Protein AF-A0A956IBZ9-F1 (afdb_monomer_lite)

Secondary structure (DSSP, 8-state):
-EEEEEEE---SSHHHHHHHHHHHHHHHHH-TTEEEEEEESSSSSSBHHHHHHHHH-

pLDDT: mean 96.98, std 2.43, range [82.81, 98.5]

Sequence (57 aa):
MKALLLVDHGSRRAEANALLGQIAALVAARRPELVVEVAHMELAPPTVAEAFAACVA

Radius of gyration: 11.05 Å; chains: 1; bounding box: 28×19×26 Å

Structure (mmCIF, N/CA/C/O backbone):
data_AF-A0A956IBZ9-F1
#
_entry.id   AF-A0A956IBZ9-F1
#
loop_
_atom_site.group_PDB
_atom_site.id
_atom_site.type_symbol
_atom_site.label_atom_id
_atom_site.label_alt_id
_atom_site.label_comp_id
_atom_site.label_asym_id
_atom_site.label_entity_id
_atom_site.label_seq_id
_atom_site.pdbx_PDB_ins_code
_atom_site.Cartn_x
_atom_site.Cartn_y
_atom_site.Cartn_z
_atom_site.occupancy
_atom_site.B_iso_or_equiv
_atom_site.auth_seq_id
_atom_site.auth_comp_id
_atom_site.auth_asym_id
_atom_site.auth_atom_id
_atom_site.pdbx_PDB_model_num
ATOM 1 N N . MET A 1 1 ? -16.940 2.641 8.163 1.00 82.81 1 MET A N 1
ATOM 2 C CA . MET A 1 1 ? -15.470 2.787 8.081 1.00 82.81 1 MET A CA 1
ATOM 3 C C . MET A 1 1 ? -15.136 3.418 6.739 1.00 82.81 1 MET A C 1
ATOM 5 O O . MET A 1 1 ? -15.886 3.177 5.800 1.00 82.81 1 MET A O 1
ATOM 9 N N . LYS A 1 2 ? -14.118 4.281 6.649 1.00 96.19 2 LYS A N 1
ATOM 10 C CA . LYS A 1 2 ? -13.692 4.880 5.373 1.00 96.19 2 LYS A CA 1
ATOM 11 C C . LYS A 1 2 ? -12.255 4.456 5.094 1.00 96.19 2 LYS A C 1
ATOM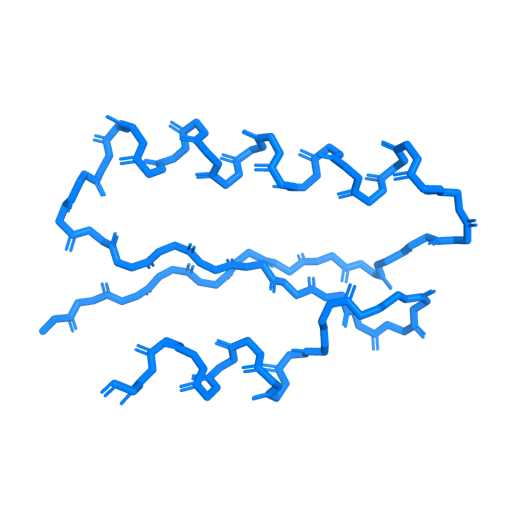 13 O O . LYS A 1 2 ? -11.442 4.458 6.014 1.00 96.19 2 LYS A O 1
ATOM 18 N N . ALA A 1 3 ? -11.969 4.138 3.840 1.00 98.00 3 ALA A N 1
ATOM 19 C CA . ALA A 1 3 ? -10.628 3.833 3.374 1.00 98.00 3 ALA A CA 1
ATOM 20 C C . ALA A 1 3 ? -10.157 4.904 2.385 1.00 98.00 3 ALA A C 1
ATOM 22 O O . ALA A 1 3 ? -10.968 5.520 1.687 1.00 98.00 3 ALA A O 1
ATOM 23 N N . LEU A 1 4 ? -8.849 5.121 2.341 1.00 98.38 4 LEU A N 1
ATOM 24 C CA . LEU A 1 4 ? -8.160 5.930 1.352 1.00 98.38 4 LEU A CA 1
ATOM 25 C C . LEU A 1 4 ? -7.126 5.045 0.661 1.00 98.38 4 LEU A C 1
ATOM 27 O O . LEU A 1 4 ? -6.167 4.605 1.288 1.00 98.38 4 LEU A O 1
ATOM 31 N N . LEU A 1 5 ? -7.321 4.823 -0.635 1.00 98.44 5 LEU A N 1
ATOM 32 C CA . LEU A 1 5 ? -6.374 4.109 -1.478 1.00 98.44 5 LEU A CA 1
ATOM 33 C C . LEU A 1 5 ? -5.555 5.122 -2.282 1.00 98.44 5 LEU A C 1
ATOM 35 O O . LEU A 1 5 ? -6.109 5.859 -3.100 1.00 98.44 5 LEU A O 1
ATOM 39 N N . LEU A 1 6 ? -4.248 5.176 -2.034 1.00 98.38 6 LEU A N 1
ATOM 40 C CA . LEU A 1 6 ? -3.314 6.006 -2.792 1.00 98.38 6 LEU A CA 1
ATOM 41 C C . LEU A 1 6 ? -2.799 5.220 -3.999 1.00 98.38 6 LEU A C 1
ATOM 43 O O . LEU A 1 6 ? -2.326 4.098 -3.839 1.00 98.38 6 LEU A O 1
ATOM 47 N N . VAL A 1 7 ? -2.876 5.805 -5.195 1.00 98.12 7 VAL A N 1
ATOM 48 C CA . VAL A 1 7 ? -2.534 5.116 -6.447 1.00 98.12 7 VAL A CA 1
ATOM 49 C C . VAL A 1 7 ? -1.540 5.934 -7.261 1.00 98.12 7 VAL A C 1
ATOM 51 O O . VAL A 1 7 ? -1.754 7.128 -7.474 1.00 98.12 7 VAL A O 1
ATOM 54 N N . ASP A 1 8 ? -0.490 5.283 -7.754 1.00 97.69 8 ASP A N 1
ATOM 55 C CA . ASP A 1 8 ? 0.384 5.814 -8.804 1.00 97.69 8 ASP A CA 1
ATOM 56 C C . ASP A 1 8 ? 0.603 4.775 -9.928 1.00 97.69 8 ASP A C 1
ATOM 58 O O . ASP A 1 8 ? 0.004 3.698 -9.940 1.00 97.69 8 ASP A O 1
ATOM 62 N N . HIS A 1 9 ? 1.471 5.078 -10.895 1.00 97.56 9 HIS A N 1
ATOM 63 C CA . HIS A 1 9 ? 1.777 4.157 -11.998 1.00 97.56 9 HIS A CA 1
ATOM 64 C C . HIS A 1 9 ? 2.590 2.916 -11.572 1.00 97.56 9 HIS A C 1
ATOM 66 O O . HIS A 1 9 ? 2.613 1.900 -12.274 1.00 97.56 9 HIS A O 1
ATOM 72 N N . GLY A 1 10 ? 3.262 2.978 -10.425 1.00 95.88 10 GLY A N 1
ATOM 73 C CA . GLY A 1 10 ? 4.387 2.125 -10.077 1.00 95.88 10 GLY A CA 1
ATOM 74 C C . GLY A 1 10 ? 5.646 2.490 -10.858 1.00 95.88 10 GLY A C 1
ATOM 75 O O . GLY A 1 10 ? 5.631 3.216 -11.852 1.00 95.88 10 GLY A O 1
ATOM 76 N N . SER A 1 11 ? 6.773 1.949 -10.420 1.00 97.19 11 SER A N 1
ATOM 77 C CA . SER A 1 11 ? 8.077 2.136 -11.042 1.00 97.19 11 SER A CA 1
ATOM 78 C C . SER A 1 11 ? 8.885 0.848 -10.991 1.00 97.19 11 SER A C 1
ATOM 80 O O . SER A 1 11 ? 8.770 0.046 -10.066 1.00 97.19 11 SER A O 1
ATOM 82 N N . ARG A 1 12 ? 9.795 0.686 -11.956 1.00 96.56 12 ARG A N 1
ATOM 83 C CA . ARG A 1 12 ? 10.823 -0.368 -11.909 1.00 96.56 12 ARG A CA 1
ATOM 84 C C . ARG A 1 12 ? 11.899 -0.096 -10.850 1.00 96.56 12 ARG A C 1
ATOM 86 O O . ARG A 1 12 ? 12.689 -0.981 -10.547 1.00 96.56 12 ARG A O 1
ATOM 93 N N . ARG A 1 13 ? 11.966 1.131 -10.323 1.00 97.25 13 ARG A N 1
ATOM 94 C CA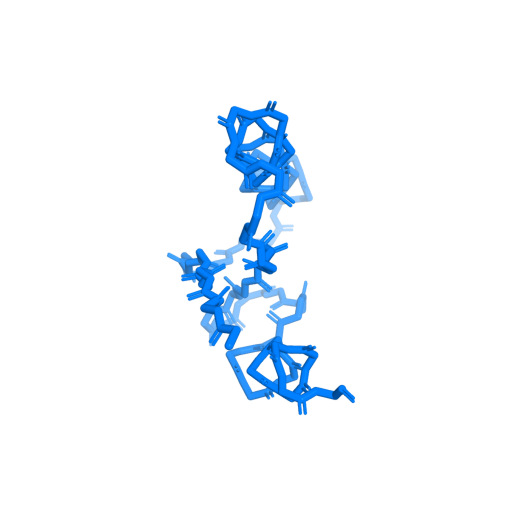 . ARG A 1 13 ? 12.903 1.538 -9.269 1.00 97.25 13 ARG A CA 1
ATOM 95 C C . ARG A 1 13 ? 12.217 1.431 -7.913 1.00 97.25 13 ARG A C 1
ATOM 97 O O . ARG A 1 13 ? 11.240 2.138 -7.669 1.00 97.25 13 ARG A O 1
ATOM 104 N N . ALA A 1 14 ? 12.751 0.593 -7.030 1.00 95.12 14 ALA A N 1
ATOM 105 C CA . ALA A 1 14 ? 12.164 0.342 -5.716 1.00 95.12 14 ALA A CA 1
ATOM 106 C C . ALA A 1 14 ? 12.064 1.614 -4.856 1.00 95.12 14 ALA A C 1
ATOM 108 O O . ALA A 1 14 ? 11.089 1.793 -4.131 1.00 95.12 14 ALA A O 1
ATOM 109 N N . GLU A 1 15 ? 13.022 2.535 -4.979 1.00 96.19 15 GLU A N 1
ATOM 110 C CA . GLU A 1 15 ? 13.040 3.784 -4.212 1.00 96.19 15 GLU A CA 1
ATOM 111 C C . GLU A 1 15 ? 11.884 4.713 -4.594 1.00 96.19 15 GLU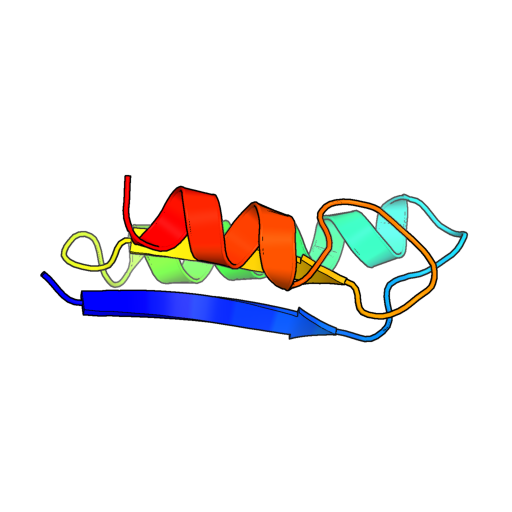 A C 1
ATOM 113 O O . GLU A 1 15 ? 11.371 5.440 -3.746 1.00 96.19 15 GLU A O 1
ATOM 118 N N . ALA A 1 16 ? 11.451 4.675 -5.858 1.00 95.06 16 ALA A N 1
ATOM 119 C CA . ALA A 1 16 ? 10.295 5.443 -6.305 1.00 95.06 16 ALA A CA 1
ATOM 120 C C . ALA A 1 16 ? 8.996 4.873 -5.715 1.00 95.06 16 ALA A C 1
ATOM 122 O O . ALA A 1 16 ? 8.179 5.637 -5.213 1.00 95.06 16 ALA A O 1
ATOM 123 N N . ASN A 1 17 ? 8.845 3.544 -5.680 1.00 96.56 17 ASN A N 1
ATOM 124 C CA . ASN A 1 17 ? 7.677 2.896 -5.066 1.00 96.56 17 ASN A CA 1
ATOM 125 C C . ASN A 1 17 ? 7.625 3.153 -3.550 1.00 96.56 17 ASN A C 1
ATOM 127 O O . ASN A 1 17 ? 6.559 3.394 -2.985 1.00 96.56 17 ASN A O 1
ATOM 131 N N . ALA A 1 18 ? 8.787 3.173 -2.887 1.00 97.06 18 ALA A N 1
ATOM 132 C CA . ALA A 1 18 ? 8.884 3.445 -1.455 1.00 97.06 18 ALA A CA 1
ATOM 133 C C . ALA A 1 18 ? 8.354 4.839 -1.068 1.00 97.06 18 ALA A C 1
ATOM 135 O O . ALA A 1 18 ? 7.835 5.006 0.037 1.00 97.06 18 ALA A O 1
ATOM 136 N N . LEU A 1 19 ? 8.437 5.829 -1.966 1.00 97.19 19 LEU A N 1
ATOM 137 C CA . LEU A 1 19 ? 7.911 7.173 -1.717 1.00 97.19 19 LEU A CA 1
ATOM 138 C C . LEU A 1 19 ? 6.392 7.160 -1.494 1.00 97.19 19 LEU A C 1
ATOM 140 O O . LEU A 1 19 ? 5.906 7.832 -0.584 1.00 97.19 19 LEU A O 1
ATOM 144 N N . LEU A 1 20 ? 5.644 6.366 -2.267 1.00 97.75 20 LEU A N 1
ATOM 145 C CA . LEU A 1 20 ? 4.195 6.242 -2.094 1.00 97.75 20 LEU A CA 1
ATOM 146 C C . LEU A 1 20 ? 3.850 5.663 -0.713 1.00 97.75 20 LEU A C 1
ATOM 148 O O . LEU A 1 20 ? 2.979 6.188 -0.018 1.00 97.75 20 LEU A O 1
ATOM 152 N N . GLY A 1 21 ? 4.600 4.649 -0.268 1.00 97.75 21 GLY A N 1
ATOM 153 C CA . GLY A 1 21 ? 4.468 4.080 1.077 1.00 97.75 21 GLY A CA 1
ATOM 154 C C . GLY A 1 21 ? 4.783 5.084 2.195 1.00 97.75 21 GLY A C 1
ATOM 155 O O . GLY A 1 21 ? 4.087 5.126 3.209 1.00 97.75 21 GLY A O 1
ATOM 156 N N . GLN A 1 22 ? 5.780 5.954 2.008 1.00 98.19 22 GLN A N 1
ATOM 157 C CA . GLN A 1 22 ? 6.082 7.025 2.968 1.00 98.19 22 GLN A CA 1
ATOM 158 C C . GLN A 1 22 ? 4.936 8.039 3.067 1.00 98.19 22 GLN A C 1
ATOM 160 O O . GLN A 1 22 ? 4.573 8.456 4.168 1.00 98.19 22 GLN A O 1
ATOM 165 N N . ILE A 1 23 ? 4.327 8.409 1.937 1.00 98.06 23 ILE A N 1
ATOM 166 C CA . ILE A 1 23 ? 3.151 9.290 1.917 1.00 98.06 23 ILE A CA 1
ATOM 167 C C . ILE A 1 23 ? 1.976 8.622 2.641 1.00 98.06 23 ILE A C 1
ATOM 169 O O . ILE A 1 23 ? 1.334 9.266 3.471 1.00 98.06 23 ILE A O 1
ATOM 173 N N . ALA A 1 24 ? 1.728 7.335 2.393 1.00 98.25 24 ALA A N 1
ATOM 174 C CA . ALA A 1 24 ? 0.685 6.576 3.079 1.00 98.25 24 ALA A CA 1
ATOM 175 C C . ALA A 1 24 ? 0.865 6.596 4.604 1.00 98.25 24 ALA A C 1
ATOM 177 O O . ALA A 1 24 ? -0.070 6.939 5.328 1.00 98.25 24 ALA A O 1
ATOM 178 N N . ALA A 1 25 ? 2.084 6.348 5.094 1.00 98.31 25 ALA A N 1
ATOM 179 C CA . ALA A 1 25 ? 2.396 6.416 6.521 1.00 98.31 25 ALA A CA 1
ATOM 180 C C . ALA A 1 25 ? 2.146 7.818 7.110 1.00 98.31 25 ALA A C 1
ATOM 182 O O . ALA A 1 25 ? 1.588 7.957 8.200 1.00 98.31 25 ALA A O 1
ATOM 183 N N . LEU A 1 26 ? 2.502 8.875 6.371 1.00 98.50 26 LEU A N 1
ATOM 184 C CA . LEU A 1 26 ? 2.254 10.262 6.774 1.00 98.50 26 LEU A CA 1
ATOM 185 C C . LEU A 1 26 ? 0.763 10.612 6.842 1.00 98.50 26 LEU A C 1
ATOM 187 O O . LEU A 1 26 ? 0.380 11.449 7.668 1.00 98.50 26 LEU A O 1
ATOM 191 N N . VAL A 1 27 ? -0.064 10.019 5.979 1.00 98.19 27 VAL A N 1
ATOM 192 C CA . VAL A 1 27 ? -1.520 10.196 6.005 1.00 98.19 27 VAL A CA 1
ATOM 193 C C . VAL A 1 27 ? -2.134 9.395 7.147 1.00 98.19 27 VAL A C 1
ATOM 195 O O . VAL A 1 27 ? -2.897 9.970 7.920 1.00 98.19 27 VAL A O 1
ATOM 198 N N . ALA A 1 28 ? -1.752 8.127 7.312 1.00 97.81 28 ALA A N 1
ATOM 199 C CA . ALA A 1 28 ? -2.234 7.264 8.389 1.00 97.81 28 ALA A CA 1
ATOM 200 C C . ALA A 1 28 ? -1.956 7.874 9.773 1.00 97.81 28 ALA A C 1
ATOM 202 O O . ALA A 1 28 ? -2.844 7.932 10.620 1.00 97.81 28 ALA A O 1
ATOM 203 N N . ALA A 1 29 ? -0.761 8.442 9.973 1.00 98.25 29 ALA A N 1
ATOM 204 C CA . ALA A 1 29 ? -0.409 9.133 11.213 1.00 98.25 29 ALA A CA 1
ATOM 205 C C . ALA A 1 29 ? -1.282 10.372 11.494 1.00 98.25 29 ALA A C 1
ATOM 207 O O . ALA A 1 29 ? -1.523 10.713 12.649 1.00 98.25 29 ALA A O 1
ATOM 208 N N . ARG A 1 30 ? -1.749 11.067 10.447 1.00 98.31 30 ARG A N 1
ATOM 209 C CA . ARG A 1 30 ? -2.596 12.268 10.568 1.00 98.31 30 ARG A CA 1
ATOM 210 C C . ARG A 1 30 ? -4.085 11.946 10.650 1.00 98.31 30 ARG A C 1
ATOM 212 O O . ARG A 1 30 ? -4.845 12.786 11.122 1.00 98.31 30 ARG A 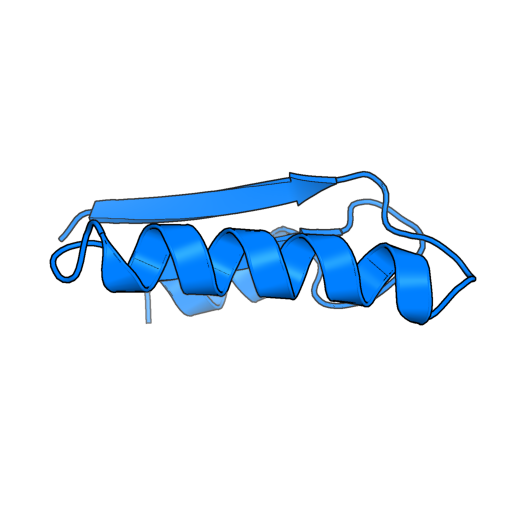O 1
ATOM 219 N N . ARG A 1 31 ? -4.499 10.789 10.134 1.00 97.38 31 ARG A N 1
ATOM 220 C CA . ARG A 1 31 ? -5.895 10.366 9.968 1.00 97.38 31 ARG A CA 1
ATOM 221 C C . ARG A 1 31 ? -6.068 8.925 10.468 1.00 97.38 31 ARG A C 1
ATOM 223 O O . ARG A 1 31 ? -6.336 8.038 9.657 1.00 97.38 31 ARG A O 1
ATOM 230 N N . PRO A 1 32 ? -5.898 8.679 11.781 1.00 96.62 32 PRO A N 1
ATOM 231 C CA . PRO A 1 32 ? -5.916 7.330 12.351 1.00 96.62 32 PRO A CA 1
ATOM 232 C C . PRO A 1 32 ? -7.275 6.624 12.217 1.00 96.62 32 PRO A C 1
ATOM 234 O O . PRO A 1 32 ? -7.372 5.423 12.437 1.00 96.62 32 PRO A O 1
ATOM 237 N N . GLU A 1 33 ? -8.336 7.353 11.869 1.00 97.06 33 GLU A N 1
ATOM 238 C CA . GLU A 1 33 ? -9.659 6.799 11.597 1.00 97.06 33 GLU A CA 1
ATOM 239 C C . GLU A 1 33 ? -9.819 6.202 10.186 1.00 97.06 33 GLU A C 1
ATOM 241 O O . GLU A 1 33 ? -10.861 5.609 9.892 1.00 97.06 33 GLU A O 1
ATOM 246 N N . LEU A 1 34 ? -8.839 6.405 9.297 1.00 97.25 34 LEU A N 1
ATOM 247 C CA . LEU A 1 34 ? -8.845 5.885 7.931 1.00 97.25 34 LEU A CA 1
ATOM 248 C C . LEU A 1 34 ? -8.014 4.605 7.826 1.00 97.25 34 LEU A C 1
ATOM 250 O O . LEU A 1 34 ? -6.904 4.531 8.346 1.00 97.25 34 LEU A O 1
ATOM 254 N N . VAL A 1 35 ? -8.513 3.642 7.051 1.00 97.75 35 VAL A N 1
ATOM 255 C CA . VAL A 1 35 ? -7.659 2.601 6.460 1.00 97.75 35 VAL A CA 1
ATOM 256 C C . VAL A 1 35 ? -6.898 3.244 5.309 1.00 97.75 35 VAL A C 1
ATOM 258 O O . VAL A 1 35 ? -7.526 3.847 4.438 1.00 97.75 35 VAL A O 1
ATOM 261 N N . VAL A 1 36 ? -5.570 3.173 5.316 1.00 98.31 36 VAL A N 1
ATOM 262 C CA . VAL A 1 36 ? -4.734 3.790 4.281 1.00 98.31 36 VAL A CA 1
ATOM 263 C C . VAL A 1 36 ? -3.923 2.706 3.598 1.00 98.31 36 VAL A C 1
ATOM 265 O O . VAL A 1 36 ? -3.023 2.138 4.205 1.00 98.31 36 VAL A O 1
ATOM 268 N N . GLU A 1 37 ? -4.234 2.468 2.330 1.00 98.38 37 GLU A N 1
ATOM 269 C CA . GLU A 1 37 ? -3.561 1.482 1.487 1.00 98.38 37 GLU A CA 1
ATOM 270 C C . GLU A 1 37 ? -2.886 2.165 0.297 1.00 98.38 37 GLU A C 1
ATOM 272 O O . GLU A 1 37 ? -3.207 3.303 -0.069 1.00 98.38 37 GLU A O 1
ATOM 277 N N . VAL A 1 38 ? -1.952 1.453 -0.327 1.00 98.50 38 VAL A N 1
ATOM 278 C CA . VAL A 1 38 ? -1.260 1.892 -1.544 1.00 98.50 38 VAL A CA 1
ATOM 279 C C . VAL A 1 38 ? -1.494 0.903 -2.671 1.00 98.50 38 VAL A C 1
ATOM 281 O O . VAL A 1 38 ? -1.645 -0.286 -2.419 1.00 98.50 38 VAL A O 1
ATOM 284 N N . ALA A 1 39 ? -1.492 1.387 -3.908 1.00 98.44 39 ALA A N 1
ATOM 285 C CA . ALA A 1 39 ? -1.484 0.564 -5.106 1.00 98.44 39 ALA A CA 1
ATOM 286 C C . ALA A 1 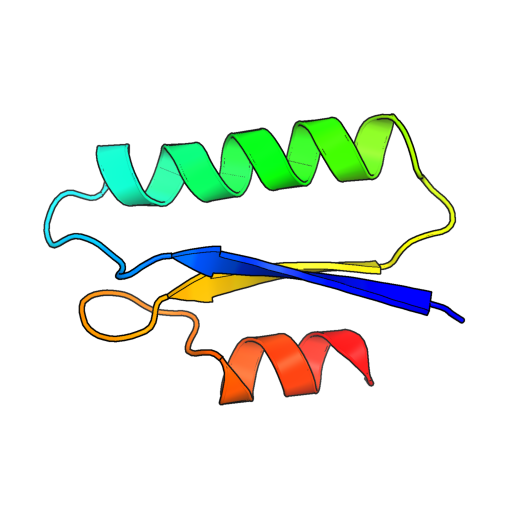39 ? -0.678 1.204 -6.235 1.00 98.44 39 ALA A C 1
ATOM 288 O O . ALA A 1 39 ? -0.524 2.422 -6.319 1.00 98.44 39 ALA A O 1
ATOM 289 N N . HIS A 1 40 ? -0.246 0.355 -7.153 1.00 98.25 40 HIS A N 1
ATOM 290 C CA . HIS A 1 40 ? 0.442 0.711 -8.378 1.00 98.25 40 HIS A CA 1
ATOM 291 C C . HIS A 1 40 ? -0.345 0.167 -9.580 1.00 98.25 40 HIS A C 1
ATOM 293 O O . HIS A 1 40 ? -0.930 -0.918 -9.520 1.00 98.25 40 HIS A O 1
ATOM 299 N N . MET A 1 41 ? -0.385 0.923 -10.678 1.00 96.94 41 MET A N 1
ATOM 300 C CA . MET A 1 41 ? -1.186 0.552 -11.852 1.00 96.94 41 MET A CA 1
ATOM 301 C C . MET A 1 41 ? -0.528 -0.513 -12.736 1.00 96.94 41 MET A C 1
ATOM 303 O O . MET A 1 41 ? -1.238 -1.357 -13.276 1.00 96.94 41 MET A O 1
ATOM 307 N N . GLU A 1 42 ? 0.796 -0.471 -12.921 1.00 94.44 42 GLU A N 1
ATOM 308 C CA . GLU A 1 42 ? 1.439 -1.242 -13.999 1.00 94.44 42 GLU A CA 1
ATOM 309 C C . GLU A 1 42 ? 2.754 -1.921 -13.602 1.00 94.44 42 GLU A C 1
ATOM 311 O O . GLU A 1 42 ? 3.017 -3.049 -14.017 1.00 94.44 42 GLU A O 1
ATOM 316 N N . LEU A 1 43 ? 3.620 -1.233 -12.852 1.00 93.81 43 LEU A N 1
ATOM 317 C CA . LEU A 1 43 ? 5.044 -1.600 -12.793 1.00 93.81 43 LEU A CA 1
ATOM 318 C C . LEU A 1 43 ? 5.495 -2.252 -11.482 1.00 93.81 43 LEU A C 1
ATOM 320 O O . LEU A 1 43 ? 6.645 -2.685 -11.392 1.00 93.81 43 LEU A O 1
ATOM 324 N N . ALA A 1 44 ? 4.626 -2.313 -10.477 1.00 96.69 44 ALA A N 1
ATOM 325 C CA . ALA A 1 44 ? 4.940 -2.873 -9.170 1.00 96.69 44 ALA A CA 1
ATOM 326 C C . ALA A 1 44 ? 3.674 -3.414 -8.486 1.00 96.69 44 ALA A C 1
ATOM 328 O O . ALA A 1 44 ? 2.578 -2.972 -8.813 1.00 96.69 44 ALA A O 1
ATOM 329 N N . PRO A 1 45 ? 3.799 -4.362 -7.548 1.00 95.38 45 PRO A N 1
ATOM 330 C CA . PRO A 1 45 ? 2.738 -4.691 -6.603 1.00 95.38 45 PRO A CA 1
ATOM 331 C C . PRO A 1 45 ? 2.792 -3.762 -5.373 1.00 95.38 45 PRO A C 1
ATOM 333 O O . PRO A 1 45 ? 3.874 -3.260 -5.048 1.00 95.38 45 PRO A O 1
ATOM 336 N N . PRO A 1 46 ? 1.681 -3.575 -4.641 1.00 97.62 46 PRO A N 1
ATOM 337 C CA . PRO A 1 46 ? 0.356 -4.171 -4.864 1.00 97.62 46 PRO A CA 1
ATOM 338 C C . PRO A 1 46 ? -0.433 -3.495 -5.998 1.00 97.62 46 PRO A C 1
ATOM 340 O O . PRO A 1 46 ? -0.312 -2.296 -6.235 1.00 97.62 46 PRO A O 1
ATOM 343 N N . THR A 1 47 ? -1.266 -4.267 -6.694 1.00 98.06 47 THR A N 1
ATOM 344 C CA . THR A 1 47 ? -2.218 -3.771 -7.698 1.00 98.06 47 THR A CA 1
ATOM 345 C C . THR A 1 47 ? -3.408 -3.074 -7.041 1.00 98.06 47 THR A C 1
ATOM 347 O O . THR A 1 47 ? -3.716 -3.289 -5.868 1.00 98.06 47 THR A O 1
ATOM 350 N N . VAL A 1 48 ? -4.152 -2.284 -7.821 1.00 97.94 48 VAL A N 1
ATOM 351 C CA . VAL A 1 48 ? -5.389 -1.635 -7.345 1.00 97.94 48 VAL A CA 1
ATOM 352 C C . VAL A 1 48 ? -6.397 -2.657 -6.809 1.00 97.94 48 VAL A C 1
ATOM 354 O O . VAL A 1 48 ? -7.053 -2.388 -5.808 1.00 97.94 48 VAL A O 1
ATOM 357 N N . ALA A 1 49 ? -6.506 -3.834 -7.432 1.00 98.06 49 ALA A N 1
ATOM 358 C CA . ALA A 1 49 ? -7.425 -4.879 -6.985 1.00 98.06 49 ALA A CA 1
ATOM 359 C C . ALA A 1 49 ? -7.009 -5.482 -5.632 1.00 98.06 49 ALA A C 1
ATOM 361 O O . ALA A 1 49 ? -7.852 -5.649 -4.753 1.00 98.06 49 ALA A O 1
ATOM 362 N N . GLU A 1 50 ? -5.718 -5.768 -5.446 1.00 98.31 50 GLU A N 1
ATOM 363 C CA . GLU A 1 50 ? -5.181 -6.311 -4.190 1.00 98.31 50 GLU A CA 1
ATOM 364 C C . GLU A 1 50 ? -5.329 -5.310 -3.041 1.00 98.31 50 GLU A C 1
ATOM 366 O O . GLU A 1 50 ? -5.825 -5.657 -1.970 1.00 98.31 50 GLU A O 1
ATOM 371 N N . ALA A 1 51 ? -4.972 -4.049 -3.279 1.00 98.06 51 ALA A N 1
ATOM 372 C CA . ALA A 1 51 ? -5.083 -3.005 -2.270 1.00 98.06 51 ALA A CA 1
ATOM 373 C C . ALA A 1 51 ? -6.544 -2.659 -1.949 1.00 98.06 51 ALA A C 1
ATOM 375 O O . ALA A 1 51 ? -6.891 -2.387 -0.802 1.00 98.06 51 ALA A O 1
ATOM 376 N N . PHE A 1 52 ? -7.438 -2.712 -2.941 1.00 98.00 52 PHE A N 1
ATOM 377 C CA . PHE A 1 52 ? -8.868 -2.563 -2.692 1.00 98.00 52 PHE A CA 1
ATOM 378 C C . PHE A 1 52 ? -9.407 -3.691 -1.807 1.00 98.00 52 PHE A C 1
ATOM 380 O O . PHE A 1 52 ? -10.186 -3.417 -0.899 1.00 98.00 52 PHE A O 1
ATOM 387 N N . ALA A 1 53 ? -8.982 -4.938 -2.034 1.00 98.00 53 ALA A N 1
ATOM 388 C CA . ALA A 1 53 ? -9.361 -6.057 -1.175 1.00 98.00 53 ALA A CA 1
ATOM 389 C C . ALA A 1 53 ? -8.891 -5.840 0.275 1.00 98.00 53 ALA A C 1
ATOM 391 O O . ALA A 1 53 ? -9.657 -6.099 1.198 1.00 98.00 53 ALA A O 1
ATOM 392 N N . ALA A 1 54 ? -7.688 -5.288 0.474 1.00 97.00 54 ALA A N 1
ATOM 393 C CA . ALA A 1 54 ? -7.188 -4.912 1.799 1.00 97.00 54 ALA A CA 1
ATOM 394 C C . ALA A 1 54 ? -8.023 -3.797 2.461 1.00 97.00 54 ALA A C 1
ATOM 396 O O . ALA A 1 54 ? -8.292 -3.861 3.656 1.00 97.00 54 ALA A O 1
ATOM 397 N N . CYS A 1 55 ? -8.516 -2.820 1.691 1.00 97.38 55 CYS A N 1
ATOM 398 C CA . CYS A 1 55 ? -9.380 -1.750 2.205 1.00 97.38 55 CYS A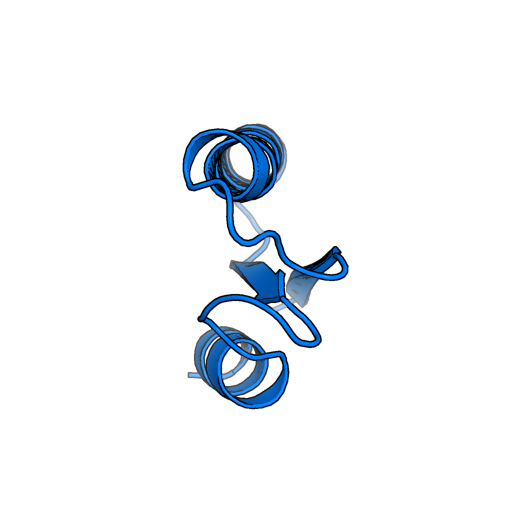 CA 1
ATOM 399 C C . CYS A 1 55 ? -10.732 -2.232 2.766 1.00 97.38 55 CYS A C 1
ATOM 401 O O . CYS A 1 55 ? -11.369 -1.482 3.511 1.00 97.38 55 CYS A O 1
ATOM 403 N N . VAL A 1 56 ? -11.217 -3.409 2.353 1.00 96.25 56 VAL A N 1
ATOM 404 C CA . VAL A 1 56 ? -12.565 -3.917 2.684 1.00 96.25 56 VAL A CA 1
ATOM 405 C C . VAL A 1 56 ? -12.564 -5.203 3.516 1.00 96.25 56 VAL A C 1
ATOM 407 O O . VAL A 1 56 ? -13.647 -5.719 3.798 1.00 96.25 56 VAL A O 1
ATOM 410 N N . ALA A 1 57 ? -11.384 -5.720 3.870 1.00 89.12 57 ALA A N 1
ATOM 411 C CA . ALA A 1 57 ? -11.210 -6.885 4.739 1.00 89.12 57 ALA A CA 1
ATOM 412 C C . ALA A 1 57 ? -11.551 -6.559 6.203 1.00 89.12 57 ALA A C 1
ATOM 414 O O . ALA A 1 57 ? -12.139 -7.446 6.864 1.00 89.12 57 ALA A O 1
#

Foldseek 3Di:
DAEDEAEDQDDPDVVVVVVSVVVQVVVCVVCVVYHGFYAHDHRDDDHPVVRVVVRVD